Protein AF-A0A9D1H3N7-F1 (afdb_monomer)

Radius of gyration: 16.38 Å; Cα contacts (8 Å, |Δi|>4): 25; chains: 1; bounding box: 36×10×46 Å

Mean predicted aligned error: 4.68 Å

Structure (mmCIF, N/CA/C/O backbone):
data_AF-A0A9D1H3N7-F1
#
_entry.id   AF-A0A9D1H3N7-F1
#
loop_
_atom_site.group_PDB
_atom_site.id
_atom_site.type_symbol
_atom_site.label_atom_id
_atom_site.label_alt_id
_atom_site.label_comp_id
_atom_site.label_asym_id
_atom_site.label_entity_id
_atom_site.label_seq_id
_atom_site.pdbx_PDB_ins_code
_atom_site.Cartn_x
_atom_site.Cartn_y
_atom_site.Cartn_z
_atom_site.occupancy
_atom_site.B_iso_or_equiv
_atom_site.auth_seq_id
_atom_site.auth_comp_id
_atom_site.auth_asym_id
_atom_site.auth_atom_id
_atom_site.pdbx_PDB_model_num
ATOM 1 N N . MET A 1 1 ? -4.436 0.604 -21.093 1.00 61.44 1 MET A N 1
ATOM 2 C CA . MET A 1 1 ? -3.286 0.560 -20.167 1.00 61.44 1 MET A CA 1
ATOM 3 C C . MET A 1 1 ? -2.835 1.959 -19.747 1.00 61.44 1 MET A C 1
ATOM 5 O O . MET A 1 1 ? -1.787 2.421 -20.157 1.00 61.44 1 MET A O 1
ATOM 9 N N . ASN A 1 2 ? -3.658 2.659 -18.967 1.00 61.34 2 ASN A N 1
ATOM 10 C CA . ASN A 1 2 ? -3.274 3.886 -18.238 1.00 61.34 2 ASN A CA 1
ATOM 11 C C . ASN A 1 2 ? -4.303 4.141 -17.128 1.00 61.34 2 ASN A C 1
ATOM 13 O O . ASN A 1 2 ? -3.962 4.523 -16.017 1.00 61.34 2 ASN A O 1
ATOM 17 N N . VAL A 1 3 ? -5.574 3.846 -17.416 1.00 74.25 3 VAL A N 1
ATOM 18 C CA . VAL A 1 3 ? -6.667 3.966 -16.444 1.00 74.25 3 VAL A CA 1
ATOM 19 C C . VAL A 1 3 ? -6.733 2.765 -15.499 1.00 74.25 3 VAL A C 1
ATOM 21 O O . VAL A 1 3 ? -7.075 2.935 -14.337 1.00 74.25 3 VAL A O 1
ATOM 24 N N . ASP A 1 4 ? -6.351 1.573 -15.967 1.00 83.62 4 ASP A N 1
ATOM 25 C CA . ASP A 1 4 ? -6.397 0.329 -15.182 1.00 83.62 4 ASP A CA 1
ATOM 26 C C . ASP A 1 4 ? -5.573 0.438 -13.892 1.00 83.62 4 ASP A C 1
ATOM 28 O O . ASP A 1 4 ? -6.025 0.035 -12.823 1.00 83.62 4 ASP A O 1
ATOM 32 N N . LEU A 1 5 ? -4.408 1.088 -13.969 1.00 83.69 5 LEU A N 1
ATOM 33 C CA . LEU A 1 5 ? -3.533 1.297 -12.820 1.00 83.69 5 LEU A CA 1
ATOM 34 C C . LEU A 1 5 ? -4.119 2.274 -11.800 1.00 83.69 5 LEU A C 1
ATOM 36 O O . LEU A 1 5 ? -4.052 2.056 -10.591 1.00 83.69 5 LEU A O 1
ATOM 40 N N . ILE A 1 6 ? -4.744 3.341 -12.304 1.00 85.44 6 ILE A N 1
ATOM 41 C CA . ILE A 1 6 ? -5.451 4.325 -11.483 1.00 85.44 6 ILE A CA 1
ATOM 42 C C . ILE A 1 6 ? -6.623 3.642 -10.770 1.00 85.44 6 ILE A C 1
ATOM 44 O O . ILE A 1 6 ? -6.792 3.828 -9.566 1.00 85.44 6 ILE A O 1
ATOM 48 N N . PHE A 1 7 ? -7.392 2.806 -11.474 1.00 88.00 7 PHE A N 1
ATOM 49 C CA . PHE A 1 7 ? -8.473 2.019 -10.879 1.00 88.00 7 PHE A CA 1
ATOM 50 C C . PHE A 1 7 ? -7.966 1.010 -9.845 1.00 88.00 7 PHE A C 1
ATOM 52 O O . PHE A 1 7 ? -8.594 0.856 -8.799 1.00 88.00 7 PHE A O 1
ATOM 59 N N . GLN A 1 8 ? -6.826 0.363 -10.087 1.00 87.31 8 GLN A N 1
ATOM 60 C CA . GLN A 1 8 ? -6.233 -0.589 -9.150 1.00 87.31 8 GLN A CA 1
ATOM 61 C C . GLN A 1 8 ? -5.788 0.092 -7.846 1.00 87.31 8 GLN A C 1
ATOM 63 O O . GLN A 1 8 ? -6.111 -0.389 -6.759 1.00 87.31 8 GLN A O 1
ATOM 68 N N . ILE A 1 9 ? -5.112 1.243 -7.934 1.00 89.69 9 ILE A N 1
ATOM 69 C CA . ILE A 1 9 ? -4.691 2.014 -6.753 1.00 89.69 9 ILE A CA 1
ATOM 70 C C . ILE A 1 9 ? -5.907 2.612 -6.029 1.00 89.69 9 ILE A C 1
ATOM 72 O O . ILE A 1 9 ? -5.982 2.552 -4.801 1.00 89.69 9 ILE A O 1
ATOM 76 N N . ALA A 1 10 ? -6.892 3.139 -6.763 1.00 92.44 10 ALA A N 1
ATOM 77 C CA . ALA A 1 10 ? -8.121 3.667 -6.173 1.00 92.44 10 ALA A CA 1
ATOM 78 C C . ALA A 1 10 ? -8.928 2.573 -5.452 1.00 92.44 10 ALA A C 1
ATOM 80 O O . ALA A 1 10 ? -9.390 2.783 -4.330 1.00 92.44 10 ALA A O 1
ATOM 81 N N . GLY A 1 11 ? -9.049 1.388 -6.058 1.00 94.81 11 GLY A N 1
ATOM 82 C CA . GLY A 1 11 ? -9.701 0.226 -5.457 1.00 94.81 11 GLY A CA 1
ATOM 83 C C . GLY A 1 11 ? -9.005 -0.232 -4.176 1.00 94.81 11 GLY A C 1
ATOM 84 O O . GLY A 1 11 ? -9.671 -0.433 -3.160 1.00 94.81 11 GLY A O 1
ATOM 85 N N . LEU A 1 12 ? -7.669 -0.311 -4.188 1.00 95.19 12 LEU A N 1
ATOM 86 C CA . LEU A 1 12 ? -6.873 -0.587 -2.989 1.00 95.19 12 LEU A CA 1
ATOM 87 C C . LEU A 1 12 ? -7.169 0.437 -1.881 1.00 95.19 12 LEU A C 1
ATOM 89 O O . LEU A 1 12 ? -7.419 0.053 -0.740 1.00 95.19 12 LEU A O 1
ATOM 93 N N . GLY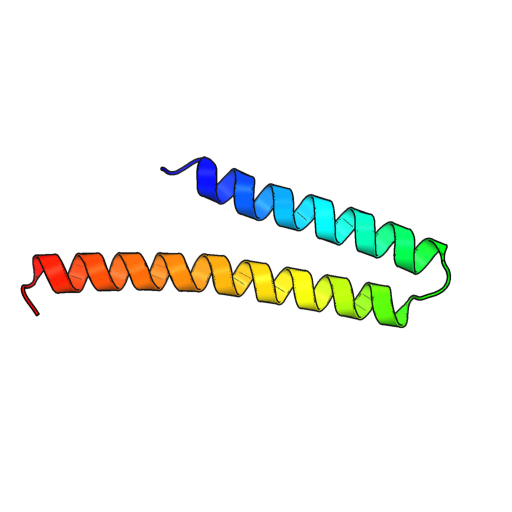 A 1 13 ? -7.203 1.728 -2.223 1.00 94.75 13 GLY A N 1
ATOM 94 C CA . GLY A 1 13 ? -7.511 2.804 -1.280 1.00 94.75 13 GLY A CA 1
ATOM 95 C C . GLY A 1 13 ? -8.895 2.671 -0.642 1.00 94.75 13 GLY A C 1
ATOM 96 O O . GLY A 1 13 ? -9.021 2.793 0.577 1.00 94.75 13 GLY A O 1
ATOM 97 N N . ILE A 1 14 ? -9.924 2.357 -1.437 1.00 96.19 14 ILE A N 1
ATOM 98 C CA . ILE A 1 14 ? -11.290 2.140 -0.936 1.00 96.19 14 ILE A CA 1
ATOM 99 C C . ILE A 1 14 ? -11.323 0.963 0.044 1.00 96.19 14 ILE A C 1
ATOM 101 O O . ILE A 1 14 ? -11.876 1.090 1.135 1.00 96.19 14 ILE A O 1
ATOM 105 N N . VAL A 1 15 ? -10.709 -0.170 -0.310 1.00 96.12 15 VAL A N 1
ATOM 106 C CA . VAL A 1 15 ? -10.689 -1.364 0.550 1.00 96.12 15 VAL A CA 1
ATOM 107 C C . VAL A 1 15 ? -9.988 -1.073 1.877 1.00 96.12 15 VAL A C 1
ATOM 109 O O . VAL A 1 15 ? -10.529 -1.387 2.937 1.00 96.12 15 VAL A O 1
ATOM 112 N N . VAL A 1 16 ? -8.820 -0.429 1.837 1.00 96.88 16 VAL A N 1
ATOM 113 C CA . VAL A 1 16 ? -8.057 -0.066 3.041 1.00 96.88 16 VAL A CA 1
ATOM 114 C C . VAL A 1 16 ? -8.859 0.885 3.930 1.00 96.88 16 VAL A C 1
ATOM 116 O O . VAL A 1 16 ? -8.930 0.667 5.139 1.00 96.88 16 VAL A O 1
ATOM 119 N N . ALA A 1 17 ? -9.513 1.895 3.348 1.00 95.75 17 ALA A N 1
ATOM 120 C CA . ALA A 1 17 ? -10.334 2.848 4.092 1.00 95.75 17 ALA A CA 1
ATOM 121 C C . ALA A 1 17 ? -11.536 2.172 4.76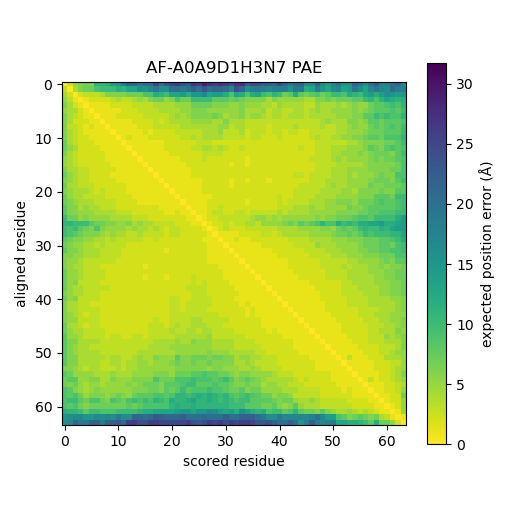8 1.00 95.75 17 ALA A C 1
ATOM 123 O O . ALA A 1 17 ? -11.796 2.405 5.949 1.00 95.75 17 ALA A O 1
ATOM 124 N N . VAL A 1 18 ? -12.241 1.292 4.050 1.00 97.62 18 VAL A N 1
ATOM 125 C CA . VAL A 1 18 ? -13.377 0.541 4.602 1.00 97.62 18 VAL A CA 1
ATOM 126 C C . VAL A 1 18 ? -12.921 -0.377 5.737 1.00 97.62 18 VAL A C 1
ATOM 128 O O . VAL A 1 18 ? -13.538 -0.380 6.801 1.00 97.62 18 VAL A O 1
ATOM 131 N N . LEU A 1 19 ? -11.822 -1.117 5.562 1.00 96.69 19 LEU A N 1
ATOM 132 C CA . LEU A 1 19 ? -11.283 -1.992 6.607 1.00 96.69 19 LEU A CA 1
ATOM 133 C C . LEU A 1 19 ? -10.817 -1.207 7.835 1.00 96.69 19 LEU A C 1
ATOM 135 O O . LEU A 1 19 ? -11.110 -1.615 8.957 1.00 96.69 19 LEU A O 1
ATOM 139 N N . ASN A 1 20 ? -10.146 -0.071 7.641 1.00 96.25 20 ASN A N 1
ATOM 140 C CA . ASN A 1 20 ? -9.732 0.801 8.736 1.00 96.25 20 ASN A CA 1
ATOM 141 C C . ASN A 1 20 ? -10.952 1.293 9.534 1.00 96.25 20 ASN A C 1
ATOM 143 O O . ASN A 1 20 ? -10.989 1.150 10.757 1.00 96.25 20 ASN A O 1
ATOM 147 N N . GLN A 1 21 ? -11.989 1.772 8.838 1.00 95.75 21 GLN A N 1
ATOM 148 C CA . GLN A 1 21 ? -13.228 2.239 9.457 1.00 95.75 21 GLN A CA 1
ATOM 149 C C . GLN A 1 21 ? -13.918 1.127 10.262 1.00 95.75 21 GLN A C 1
ATOM 151 O O . GLN A 1 21 ? -14.393 1.376 11.371 1.00 95.75 21 GLN A O 1
ATOM 156 N N . LEU A 1 22 ? -13.980 -0.094 9.721 1.00 97.19 22 LEU A N 1
ATOM 157 C CA . LEU A 1 22 ? -14.576 -1.244 10.403 1.00 97.19 22 LEU A CA 1
ATOM 158 C C . LEU A 1 22 ? -13.769 -1.660 11.638 1.00 97.19 22 LEU A C 1
ATOM 160 O O . LEU A 1 22 ? -14.357 -1.910 12.687 1.00 97.19 22 LEU A O 1
ATOM 164 N N . LEU A 1 23 ? -12.437 -1.701 11.536 1.00 95.00 23 LEU A N 1
ATOM 165 C CA . LEU A 1 23 ? -11.555 -2.075 12.645 1.00 95.00 23 LEU A CA 1
ATOM 166 C C . LEU A 1 23 ? -11.596 -1.052 13.782 1.00 95.00 23 LEU A C 1
ATOM 168 O O . LEU A 1 23 ? -11.696 -1.450 14.942 1.00 95.00 23 LEU A O 1
ATOM 172 N N . SER A 1 24 ? -11.600 0.244 13.460 1.00 94.19 24 SER A N 1
ATOM 173 C CA . SER A 1 24 ? -11.725 1.295 14.475 1.00 94.19 24 SER A CA 1
ATOM 174 C C . SER A 1 24 ? -13.106 1.268 15.143 1.00 94.19 24 SER A C 1
ATOM 176 O O . SER A 1 24 ? -13.209 1.307 16.367 1.00 94.19 24 SER A O 1
ATOM 178 N N . ARG A 1 25 ? -14.190 1.044 14.381 1.00 95.25 25 ARG A N 1
ATOM 179 C CA . ARG A 1 25 ? -15.537 0.847 14.961 1.00 95.25 25 ARG A CA 1
ATOM 180 C C . ARG A 1 25 ? -15.658 -0.416 15.820 1.00 95.25 25 ARG A C 1
ATOM 182 O O . ARG A 1 25 ? -16.513 -0.462 16.697 1.00 95.25 25 ARG A O 1
ATOM 189 N N . ALA A 1 26 ? -14.821 -1.423 15.583 1.00 94.44 26 ALA A N 1
ATOM 190 C CA . ALA A 1 26 ? -14.744 -2.635 16.395 1.00 94.44 26 ALA A CA 1
ATOM 191 C C . ALA A 1 26 ? -13.860 -2.478 17.652 1.00 94.44 26 ALA A C 1
ATOM 193 O O . ALA A 1 26 ? -13.660 -3.458 18.367 1.00 94.44 26 ALA A O 1
ATOM 194 N N . GLY A 1 27 ? -13.306 -1.285 17.912 1.00 95.00 27 GLY A N 1
ATOM 195 C CA . GLY A 1 27 ? -12.406 -1.025 19.042 1.00 95.00 27 GLY A CA 1
ATOM 196 C C . GLY A 1 27 ? -11.002 -1.615 18.870 1.00 95.00 27 GLY A C 1
ATOM 197 O O . GLY A 1 27 ? -10.292 -1.810 19.852 1.00 95.00 27 GLY A O 1
ATOM 198 N N . ARG A 1 28 ? -10.598 -1.945 17.634 1.00 95.69 28 ARG A N 1
ATOM 199 C CA . ARG A 1 28 ? -9.287 -2.530 17.296 1.00 95.69 28 ARG A CA 1
ATOM 200 C C . ARG A 1 28 ? -8.394 -1.494 16.616 1.00 95.69 28 ARG A C 1
ATOM 202 O O . ARG A 1 28 ? -7.928 -1.709 15.495 1.00 95.69 28 ARG A O 1
ATOM 209 N N . ASP A 1 29 ? -8.150 -0.376 17.293 1.00 92.75 29 ASP A N 1
ATOM 210 C CA . ASP A 1 29 ? -7.430 0.768 16.715 1.00 92.75 29 ASP A CA 1
ATOM 211 C C . ASP A 1 29 ? -5.987 0.432 16.309 1.00 92.75 29 ASP A C 1
ATOM 213 O O . ASP A 1 29 ? -5.518 0.881 15.264 1.00 92.75 29 ASP A O 1
ATOM 217 N N . GLU A 1 30 ? -5.306 -0.447 17.049 1.00 94.44 30 GLU A N 1
ATOM 218 C CA . GLU A 1 30 ? -3.974 -0.941 16.668 1.00 94.44 30 GLU A CA 1
ATOM 219 C C . GLU A 1 30 ? -3.992 -1.644 15.304 1.00 94.44 30 GLU A C 1
ATOM 221 O O . GLU A 1 30 ? -3.099 -1.462 14.479 1.00 94.44 30 GLU A O 1
ATOM 226 N N . MET A 1 31 ? -5.044 -2.412 15.015 1.00 92.56 31 MET A N 1
ATOM 227 C CA . MET A 1 31 ? -5.171 -3.109 13.734 1.00 92.56 31 MET A CA 1
ATOM 228 C C . MET A 1 31 ? -5.604 -2.173 12.613 1.00 92.56 31 MET A C 1
ATOM 230 O O . MET A 1 31 ? -5.190 -2.362 11.471 1.00 92.56 31 MET A O 1
ATOM 234 N N . ALA A 1 32 ? -6.390 -1.145 12.933 1.00 94.62 32 ALA A N 1
ATOM 235 C CA . ALA A 1 32 ? -6.696 -0.071 11.999 1.00 94.62 32 ALA A CA 1
ATOM 236 C C . ALA A 1 32 ? -5.414 0.688 11.597 1.00 94.62 32 ALA A C 1
ATOM 238 O O . ALA A 1 32 ? -5.215 0.994 10.424 1.00 94.62 32 ALA A O 1
ATOM 239 N N . LEU A 1 33 ? -4.478 0.925 12.517 1.00 95.62 33 LEU A N 1
ATOM 240 C CA . LEU A 1 33 ? -3.177 1.499 12.161 1.00 95.62 33 LEU A CA 1
ATOM 241 C C . LEU A 1 33 ? -2.387 0.569 11.222 1.00 95.62 33 LEU A C 1
ATOM 243 O O . LEU A 1 33 ? -1.896 1.007 10.178 1.00 95.62 33 LEU A O 1
ATOM 247 N N . LEU A 1 34 ? -2.307 -0.721 11.559 1.00 96.69 34 LEU A N 1
ATOM 248 C CA . LEU A 1 34 ? -1.594 -1.708 10.744 1.00 96.69 34 LEU A CA 1
ATOM 249 C C . LEU A 1 34 ? -2.187 -1.844 9.334 1.00 96.69 34 LEU A C 1
ATOM 251 O O . LEU A 1 34 ? -1.420 -1.954 8.378 1.00 96.69 34 LEU A O 1
ATOM 255 N N . ILE A 1 35 ? -3.518 -1.779 9.170 1.00 96.12 35 ILE A N 1
ATOM 256 C CA . ILE A 1 35 ? -4.148 -1.858 7.841 1.00 96.12 35 ILE A CA 1
ATOM 257 C C . ILE A 1 35 ? -3.781 -0.650 6.973 1.00 96.12 35 ILE A C 1
ATOM 259 O O . ILE A 1 35 ? -3.546 -0.806 5.776 1.00 96.12 35 ILE A O 1
ATOM 263 N N . THR A 1 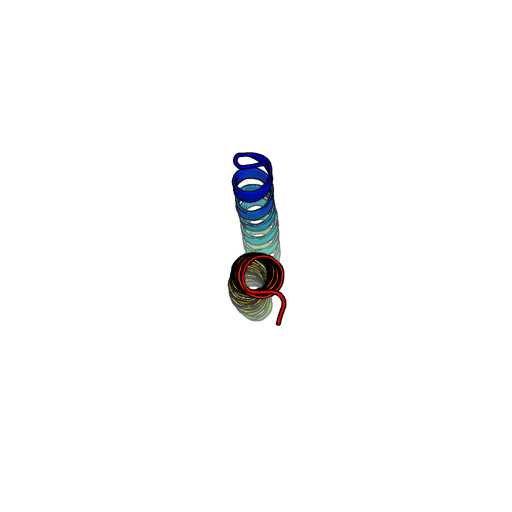36 ? -3.669 0.543 7.564 1.00 94.31 36 THR A N 1
ATOM 264 C CA . THR A 1 36 ? -3.263 1.756 6.839 1.00 94.31 36 THR A CA 1
ATOM 265 C C . THR A 1 36 ? -1.819 1.656 6.359 1.00 94.31 36 THR A C 1
ATOM 267 O O . THR A 1 36 ? -1.529 1.980 5.208 1.00 94.31 36 THR A O 1
ATOM 270 N N . ILE A 1 37 ? -0.917 1.155 7.210 1.00 96.88 37 ILE A N 1
ATOM 271 C CA . ILE A 1 37 ? 0.486 0.927 6.837 1.00 96.88 37 ILE A CA 1
ATOM 272 C C . ILE A 1 37 ? 0.576 -0.141 5.741 1.00 96.88 37 ILE A C 1
ATOM 274 O O . ILE A 1 37 ? 1.257 0.069 4.740 1.00 96.88 37 ILE A O 1
ATOM 278 N N . ALA A 1 38 ? -0.143 -1.257 5.884 1.00 96.19 38 ALA A N 1
ATOM 279 C CA . ALA A 1 38 ? -0.182 -2.313 4.875 1.00 96.19 38 ALA A CA 1
ATOM 280 C C . ALA A 1 38 ? -0.717 -1.801 3.528 1.00 96.19 38 ALA A C 1
ATOM 282 O O . ALA A 1 38 ? -0.152 -2.115 2.483 1.00 96.19 38 ALA A O 1
ATOM 283 N N . GLY A 1 39 ? -1.757 -0.963 3.553 1.00 95.81 39 GLY A N 1
ATOM 284 C CA . GLY A 1 39 ? -2.299 -0.305 2.367 1.00 95.81 39 GLY A CA 1
ATOM 285 C C . GLY A 1 39 ? -1.285 0.603 1.672 1.00 95.81 39 GLY A C 1
ATOM 286 O O . GLY A 1 39 ? -1.140 0.541 0.452 1.00 95.81 39 GLY A O 1
ATOM 287 N N . LEU A 1 40 ? -0.535 1.395 2.444 1.00 95.62 40 LEU A N 1
ATOM 288 C CA . LEU A 1 40 ? 0.535 2.241 1.916 1.00 95.62 40 LEU A CA 1
ATOM 289 C C . LEU A 1 40 ? 1.652 1.407 1.276 1.00 95.62 40 LEU A C 1
ATOM 291 O O . LEU A 1 40 ? 2.060 1.686 0.151 1.00 95.62 40 LEU A O 1
ATOM 295 N N . VAL A 1 41 ? 2.127 0.366 1.963 1.00 96.75 41 VAL A N 1
ATOM 296 C CA . VAL A 1 41 ? 3.176 -0.522 1.439 1.00 96.75 41 VAL A CA 1
ATOM 297 C C . VAL A 1 41 ? 2.708 -1.221 0.162 1.00 96.75 41 VAL A C 1
ATOM 299 O O . VAL A 1 41 ? 3.450 -1.257 -0.815 1.00 96.75 41 VAL A O 1
ATOM 302 N N . ALA A 1 42 ? 1.471 -1.717 0.127 1.00 95.50 42 ALA A N 1
ATOM 303 C CA . ALA A 1 42 ? 0.902 -2.33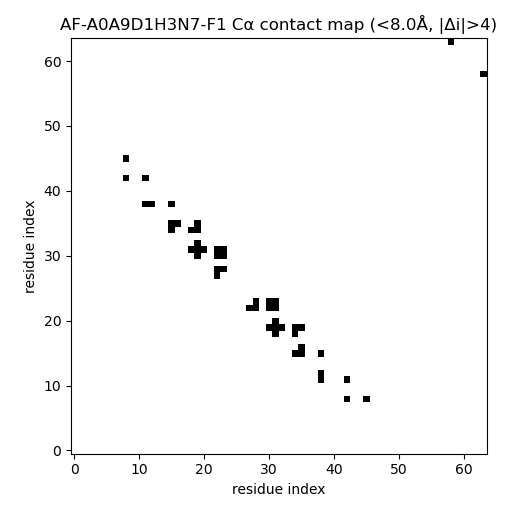8 -1.065 1.00 95.50 42 ALA A CA 1
ATOM 304 C C . ALA A 1 42 ? 0.851 -1.364 -2.255 1.00 95.50 42 ALA A C 1
ATOM 306 O O . ALA A 1 42 ? 1.222 -1.741 -3.366 1.00 95.50 42 ALA A O 1
ATOM 307 N N . ALA A 1 43 ? 0.471 -0.101 -2.028 1.00 93.88 43 ALA A N 1
ATOM 308 C CA . ALA A 1 43 ? 0.489 0.922 -3.072 1.00 93.88 43 ALA A CA 1
ATOM 309 C C . ALA A 1 43 ? 1.909 1.165 -3.611 1.00 93.88 43 ALA A C 1
ATOM 311 O O . ALA A 1 43 ? 2.103 1.249 -4.823 1.00 93.88 43 ALA A O 1
ATOM 312 N N . LEU A 1 44 ? 2.913 1.214 -2.728 1.00 94.88 44 LEU A N 1
ATOM 313 C CA . LEU A 1 44 ? 4.314 1.361 -3.133 1.00 94.88 44 LEU A CA 1
ATOM 314 C C . LEU A 1 44 ? 4.814 0.167 -3.956 1.00 94.88 44 LEU A C 1
ATOM 316 O O . LEU A 1 44 ? 5.544 0.372 -4.921 1.00 94.88 44 LEU A O 1
ATOM 320 N N . VAL A 1 45 ? 4.408 -1.061 -3.620 1.00 94.81 45 VAL A N 1
ATOM 321 C 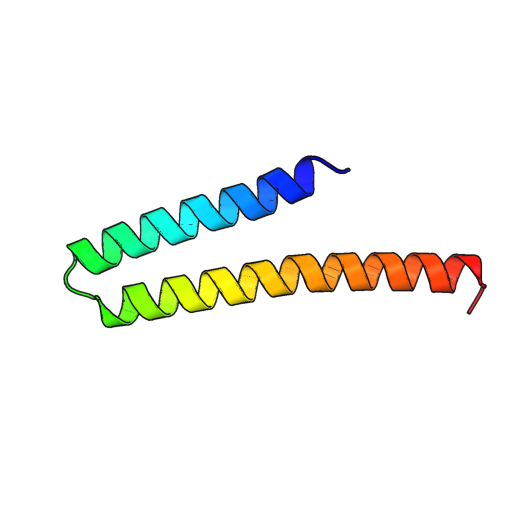CA . VAL A 1 45 ? 4.769 -2.264 -4.391 1.00 94.81 45 VAL A CA 1
ATOM 322 C C . VAL A 1 45 ? 4.187 -2.215 -5.804 1.00 94.81 45 VAL A C 1
ATOM 324 O O . VAL A 1 45 ? 4.896 -2.537 -6.756 1.00 94.81 45 VAL A O 1
ATOM 327 N N . ILE A 1 46 ? 2.936 -1.766 -5.959 1.00 91.88 46 ILE A N 1
ATOM 328 C CA . ILE A 1 46 ? 2.310 -1.598 -7.281 1.00 91.88 46 ILE A CA 1
ATOM 329 C C . ILE A 1 46 ? 3.126 -0.614 -8.127 1.00 91.88 46 ILE A C 1
ATOM 331 O O . ILE A 1 46 ? 3.494 -0.927 -9.255 1.00 91.88 46 ILE A O 1
ATOM 335 N N . VAL A 1 47 ? 3.475 0.545 -7.562 1.00 91.31 47 VAL A N 1
ATOM 336 C CA . VAL A 1 47 ? 4.286 1.554 -8.263 1.00 91.31 47 VAL A CA 1
ATOM 337 C C . VAL A 1 47 ? 5.686 1.024 -8.596 1.00 91.31 47 VAL A C 1
ATOM 339 O O . VAL A 1 47 ? 6.195 1.268 -9.687 1.00 91.31 47 VAL A O 1
ATOM 342 N N . ALA A 1 48 ? 6.314 0.279 -7.685 1.00 93.94 48 ALA A N 1
ATOM 343 C CA . ALA A 1 48 ? 7.636 -0.298 -7.912 1.00 93.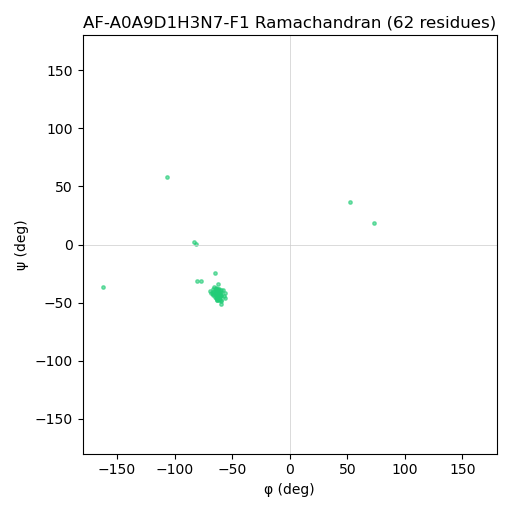94 48 ALA A CA 1
ATOM 344 C C . ALA A 1 48 ? 7.644 -1.329 -9.054 1.00 93.94 48 ALA A C 1
ATOM 346 O O . ALA A 1 48 ? 8.607 -1.365 -9.820 1.00 93.94 48 ALA A O 1
ATOM 347 N N . SER A 1 49 ? 6.583 -2.132 -9.191 1.00 91.56 49 SER A N 1
ATOM 348 C CA . SER A 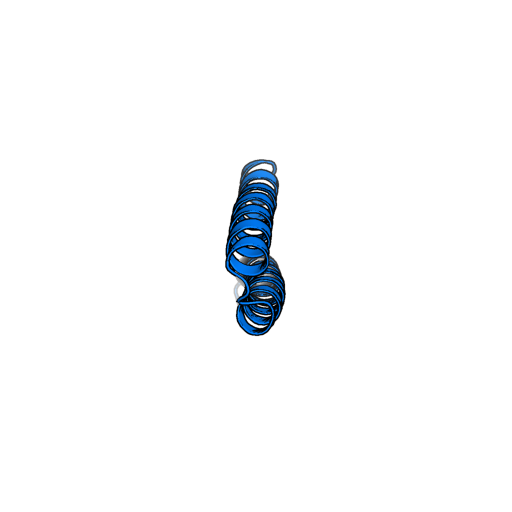1 49 ? 6.441 -3.091 -10.295 1.00 91.56 49 SER A CA 1
ATOM 349 C C . SER A 1 49 ? 6.411 -2.387 -11.649 1.00 91.56 49 SER A C 1
ATOM 351 O O . SER A 1 49 ? 7.173 -2.750 -12.536 1.00 91.56 49 SER A O 1
ATOM 353 N N . GLU A 1 50 ? 5.621 -1.319 -11.776 1.00 90.31 50 GLU A N 1
ATOM 354 C CA . GLU A 1 50 ? 5.532 -0.534 -13.016 1.00 90.31 50 GLU A CA 1
ATOM 355 C C . GLU A 1 50 ? 6.860 0.112 -13.397 1.00 90.31 50 GLU A C 1
ATOM 357 O O 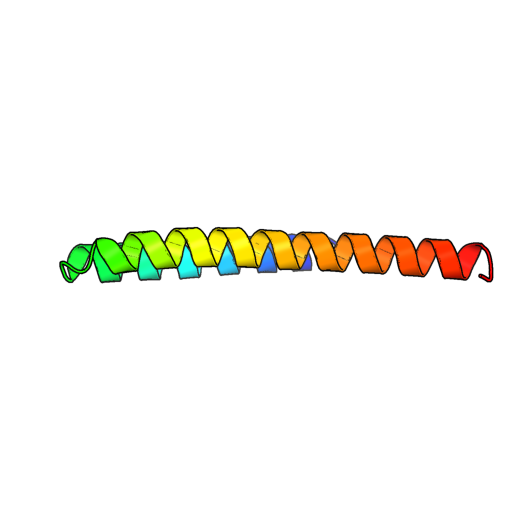. GLU A 1 50 ? 7.257 0.130 -14.561 1.00 90.31 50 GLU A O 1
ATOM 362 N N . ILE A 1 51 ? 7.593 0.617 -12.403 1.00 92.25 51 ILE A N 1
ATOM 363 C CA . ILE A 1 51 ? 8.951 1.114 -12.623 1.00 92.25 51 I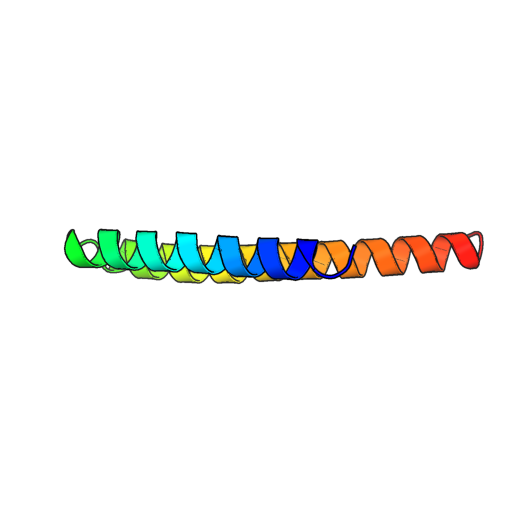LE A CA 1
ATOM 364 C C . ILE A 1 51 ? 9.837 -0.026 -13.147 1.00 92.25 51 ILE A C 1
ATOM 366 O O . ILE A 1 51 ? 10.586 0.173 -14.102 1.00 92.25 51 ILE A O 1
ATOM 370 N N . GLY A 1 52 ? 9.738 -1.222 -12.563 1.00 93.12 52 GLY A N 1
ATOM 371 C CA . GLY A 1 52 ? 10.445 -2.419 -13.024 1.00 93.12 52 GLY A CA 1
ATOM 372 C C . GLY A 1 52 ? 10.136 -2.781 -14.478 1.00 93.12 52 GLY A C 1
ATOM 373 O O . GLY A 1 52 ? 11.065 -3.027 -15.250 1.00 93.12 52 GLY A O 1
ATOM 374 N N . ASP A 1 53 ? 8.866 -2.733 -14.872 1.00 92.00 53 ASP A N 1
ATOM 375 C CA . ASP A 1 53 ? 8.418 -3.020 -16.238 1.00 92.00 53 ASP A CA 1
ATOM 376 C C . ASP A 1 53 ? 8.922 -1.971 -17.239 1.00 92.00 53 ASP A C 1
ATOM 378 O O . ASP A 1 53 ? 9.375 -2.309 -18.340 1.00 92.00 53 ASP A O 1
ATOM 382 N N . LEU A 1 54 ? 8.956 -0.696 -16.838 1.00 91.31 54 LEU A N 1
ATOM 383 C CA . LEU A 1 54 ? 9.593 0.367 -17.616 1.00 91.31 54 LEU A CA 1
ATOM 384 C C . LEU A 1 54 ? 11.092 0.103 -17.798 1.00 91.31 54 LEU A C 1
ATOM 386 O O . LEU A 1 54 ? 11.602 0.194 -18.916 1.00 91.31 54 LEU A O 1
ATOM 390 N N . PHE A 1 55 ? 11.804 -0.278 -16.734 1.00 93.50 55 PHE A N 1
ATOM 391 C CA . PHE A 1 55 ? 13.218 -0.649 -16.831 1.00 93.50 55 PHE A CA 1
ATOM 392 C C . PHE A 1 55 ? 13.440 -1.880 -17.718 1.00 93.50 55 PHE A C 1
ATOM 394 O O . PHE A 1 55 ? 14.410 -1.907 -18.477 1.00 93.50 55 PHE A O 1
ATOM 401 N N . GLY A 1 56 ? 12.560 -2.881 -17.658 1.00 93.50 56 GLY A N 1
ATOM 402 C CA . GLY A 1 56 ? 12.590 -4.047 -18.543 1.00 93.50 56 GLY A CA 1
ATOM 403 C C . GLY A 1 56 ? 12.400 -3.659 -20.009 1.00 93.50 56 GLY A C 1
ATOM 404 O O . GLY A 1 56 ? 13.170 -4.083 -20.871 1.00 93.50 56 GLY A O 1
ATOM 405 N N . THR A 1 57 ? 11.444 -2.770 -20.278 1.00 91.69 57 THR A N 1
ATOM 406 C CA . THR A 1 57 ? 11.192 -2.221 -21.617 1.00 91.69 57 THR A CA 1
ATOM 407 C C . THR A 1 57 ? 12.414 -1.468 -22.142 1.00 91.69 57 THR A C 1
ATOM 409 O O . THR A 1 57 ? 12.832 -1.680 -23.278 1.00 91.69 57 THR A O 1
ATOM 412 N N . ILE A 1 58 ? 13.044 -0.643 -21.299 1.00 93.00 58 ILE A N 1
ATOM 413 C CA . ILE A 1 58 ? 14.286 0.063 -21.636 1.00 93.00 58 ILE A CA 1
ATOM 414 C C . ILE A 1 58 ? 15.391 -0.943 -21.979 1.00 93.00 58 ILE A C 1
ATOM 416 O O . ILE A 1 58 ? 15.976 -0.845 -23.054 1.00 93.00 58 ILE A O 1
ATOM 420 N N . LYS A 1 59 ? 15.651 -1.944 -21.127 1.00 92.06 59 LYS A N 1
ATOM 421 C CA . LYS A 1 59 ? 16.672 -2.974 -21.399 1.00 92.06 59 LYS A CA 1
ATOM 422 C C . LYS A 1 59 ? 16.427 -3.699 -22.723 1.00 92.06 59 LYS A C 1
ATOM 424 O O . LYS A 1 59 ? 17.362 -3.850 -23.503 1.00 92.06 59 LYS A O 1
ATOM 429 N N . SER A 1 60 ? 15.171 -4.038 -23.021 1.00 92.56 60 SER A N 1
ATOM 430 C CA . SER A 1 60 ? 14.793 -4.672 -24.287 1.00 92.56 60 SER A CA 1
ATOM 431 C C . SER A 1 60 ? 15.050 -3.778 -25.502 1.00 92.56 60 SER A C 1
ATOM 433 O O . SER A 1 60 ? 15.490 -4.286 -26.529 1.00 92.56 60 SER A O 1
ATOM 435 N N . ILE A 1 61 ? 14.806 -2.465 -25.406 1.00 92.38 61 ILE A N 1
ATOM 436 C CA . ILE A 1 61 ? 15.117 -1.509 -26.485 1.00 92.38 61 ILE A CA 1
ATOM 437 C C . ILE A 1 61 ? 16.630 -1.424 -26.712 1.00 92.38 61 ILE A C 1
ATOM 439 O O . ILE A 1 61 ? 17.085 -1.347 -27.852 1.00 92.38 61 ILE A O 1
ATOM 443 N N . PHE A 1 62 ? 17.411 -1.464 -25.633 1.00 91.62 62 PHE A N 1
ATOM 444 C CA . PHE A 1 62 ? 18.872 -1.459 -25.696 1.00 91.62 62 PHE A CA 1
ATOM 445 C C . PHE A 1 62 ? 19.484 -2.843 -25.982 1.00 91.62 62 PHE A C 1
ATOM 447 O O . PHE A 1 62 ? 20.703 -2.940 -26.106 1.00 91.62 62 PHE A O 1
ATOM 454 N N . ASN A 1 63 ? 18.660 -3.887 -26.148 1.00 76.62 63 ASN A N 1
ATOM 455 C CA . ASN A 1 63 ? 19.067 -5.273 -26.397 1.00 76.62 63 ASN A CA 1
ATOM 456 C C . ASN A 1 63 ? 20.088 -5.811 -25.365 1.00 76.62 63 ASN A C 1
ATOM 458 O O . ASN A 1 63 ? 21.018 -6.535 -25.731 1.00 76.62 63 ASN A O 1
ATOM 462 N N . LEU A 1 64 ? 19.925 -5.404 -24.097 1.00 60.59 64 LEU A N 1
ATOM 463 C CA . LEU A 1 64 ? 20.702 -5.847 -22.928 1.00 60.59 64 LEU A CA 1
ATOM 464 C C . LEU A 1 64 ? 19.994 -6.953 -22.139 1.00 60.59 64 LEU A C 1
ATOM 466 O O . LEU A 1 64 ? 18.753 -6.873 -21.991 1.00 60.59 64 LEU A O 1
#

pLDDT: mean 91.45, std 8.0, range [60.59, 97.62]

Organism: NCBI:txid2840894

Sequence (64 aa):
MNVDLIFQIAGLGIVVAVLNQLLSRAGRDEMALLITIAGLVAALVIVASEIGDLFGTIKSIFNL

Solvent-accessible surface area (backbone atoms only — not comparable to full-atom values): 3489 Å² total; per-residue (Å²): 140,67,62,63,60,54,51,51,53,51,50,51,51,52,53,36,52,53,50,26,54,53,29,43,75,70,72,35,50,72,57,19,51,50,41,50,52,52,44,52,52,53,51,50,50,56,54,51,50,56,53,48,52,52,52,51,52,50,31,58,75,70,72,101

Foldseek 3Di:
DPVVLVVVLVVLVVVLVVVLVVCVVVVNNVVSVVSVVVSVVVNVVSVVVVVVVVVVVVCVVVVD

InterPro domains:
  IPR009570 Stage III sporulation protein AC [TIGR02848] (1-64)
  IPR025664 Stage III sporulation protein AC/AD family [PF06686] (6-61)

Secondary structure (DSSP, 8-state):
--HHHHHHHHHHHHHHHHHHHHHHHTT-HHHHHHHHHHHHHHHHHHHHHHHHHHHHHHHHHTT-